Protein AF-A0A9W8LYH4-F1 (afdb_monomer_lite)

Structure (mmCIF, N/CA/C/O backbone):
data_AF-A0A9W8LYH4-F1
#
_entry.id   AF-A0A9W8LYH4-F1
#
loop_
_atom_site.group_PDB
_atom_site.id
_atom_site.type_symbol
_atom_site.label_atom_id
_atom_site.label_alt_id
_atom_site.label_comp_id
_atom_site.label_asym_id
_atom_site.label_entity_id
_atom_site.label_seq_id
_atom_site.pdbx_PDB_ins_code
_atom_site.Cartn_x
_atom_site.Cartn_y
_atom_site.Cartn_z
_atom_site.occupancy
_atom_site.B_iso_or_equiv
_atom_site.auth_seq_id
_atom_site.auth_comp_id
_atom_site.auth_asym_id
_atom_site.auth_atom_id
_atom_site.pdbx_PDB_model_num
ATOM 1 N N . MET A 1 1 ? -51.786 -36.107 81.492 1.00 42.84 1 MET A N 1
ATOM 2 C CA . MET A 1 1 ? -52.729 -37.231 81.277 1.00 42.84 1 MET A CA 1
ATOM 3 C C . MET A 1 1 ? -53.593 -36.824 80.089 1.00 42.84 1 MET A C 1
ATOM 5 O O . MET A 1 1 ? -54.174 -35.762 80.170 1.00 42.84 1 MET A O 1
ATOM 9 N N . SER A 1 2 ? -53.665 -37.464 78.930 1.00 48.81 2 SER A N 1
ATOM 10 C CA . SER A 1 2 ? -53.126 -38.722 78.435 1.00 48.81 2 SER A CA 1
ATOM 11 C C . SER A 1 2 ? -52.936 -38.549 76.923 1.00 48.81 2 SER A C 1
ATOM 13 O O . SER A 1 2 ? -53.841 -38.081 76.237 1.00 48.81 2 SER A O 1
ATOM 15 N N . LEU A 1 3 ? -51.755 -38.900 76.421 1.00 54.00 3 LEU A N 1
ATOM 16 C CA . LEU A 1 3 ? -51.483 -39.058 74.995 1.00 54.00 3 LEU A CA 1
ATOM 17 C C . LEU A 1 3 ? -52.045 -40.417 74.573 1.00 54.00 3 LEU A C 1
ATOM 19 O O . LEU A 1 3 ? -51.657 -41.425 75.159 1.00 54.00 3 LEU A O 1
ATOM 23 N N . ILE A 1 4 ? -52.901 -40.470 73.553 1.00 59.38 4 ILE A N 1
ATOM 24 C CA . ILE A 1 4 ? -53.265 -41.738 72.911 1.00 59.38 4 ILE A CA 1
ATOM 25 C C . ILE A 1 4 ? -52.830 -41.672 71.451 1.00 59.38 4 ILE A C 1
ATOM 27 O O . ILE A 1 4 ? -53.487 -41.090 70.593 1.00 59.38 4 ILE A O 1
ATOM 31 N N . ARG A 1 5 ? -51.672 -42.287 71.203 1.00 61.50 5 ARG A N 1
ATOM 32 C CA . ARG A 1 5 ? -51.293 -42.841 69.905 1.00 61.50 5 ARG A CA 1
ATOM 33 C C . ARG A 1 5 ? -52.071 -44.141 69.718 1.00 61.50 5 ARG A C 1
ATOM 35 O O . ARG A 1 5 ? -51.872 -45.056 70.507 1.00 61.50 5 ARG A O 1
ATOM 42 N N . LEU A 1 6 ? -52.855 -44.255 68.652 1.00 64.38 6 LEU A N 1
ATOM 43 C CA . LEU A 1 6 ? -53.240 -45.542 68.071 1.00 64.38 6 LEU A CA 1
ATOM 44 C C . LEU A 1 6 ? -53.074 -45.437 66.556 1.00 64.38 6 LEU A C 1
ATOM 46 O O . LEU A 1 6 ? -53.727 -44.651 65.877 1.00 64.38 6 LEU A O 1
ATOM 50 N N . ALA A 1 7 ? -52.097 -46.192 66.073 1.00 68.38 7 ALA 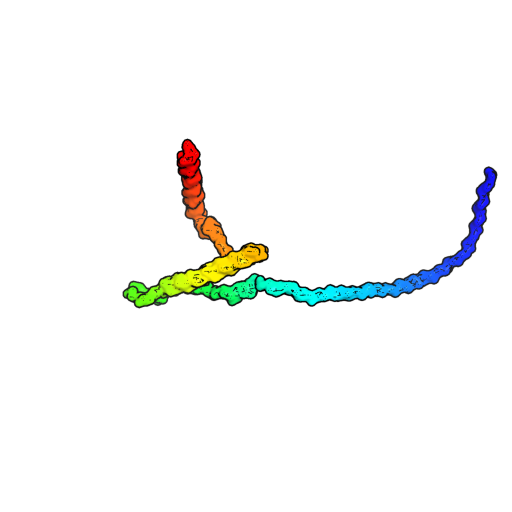A N 1
ATOM 51 C CA . ALA A 1 7 ? -51.760 -46.376 64.678 1.00 68.38 7 ALA A CA 1
ATOM 52 C C . ALA A 1 7 ? -52.694 -47.412 64.048 1.00 68.38 7 ALA A C 1
ATOM 54 O O . ALA A 1 7 ? -52.920 -48.439 64.677 1.00 68.38 7 ALA A O 1
ATOM 55 N N . TRP A 1 8 ? -53.100 -47.228 62.788 1.00 54.25 8 TRP A N 1
ATOM 56 C CA . TRP A 1 8 ? -53.020 -48.305 61.793 1.00 54.25 8 TRP A CA 1
ATOM 57 C C . TRP A 1 8 ? -53.252 -47.796 60.365 1.00 54.25 8 TRP A C 1
ATOM 59 O O . TRP A 1 8 ? -54.191 -47.056 60.090 1.00 54.25 8 TRP A O 1
ATOM 69 N N . ARG A 1 9 ? -52.344 -48.185 59.464 1.00 61.53 9 ARG A N 1
ATOM 70 C CA . ARG A 1 9 ? -52.360 -47.903 58.019 1.00 61.53 9 ARG A CA 1
ATOM 71 C C . ARG A 1 9 ? -53.519 -48.668 57.363 1.00 61.53 9 ARG A C 1
ATOM 73 O O . ARG A 1 9 ? -53.848 -49.756 57.832 1.00 61.53 9 ARG A O 1
ATOM 80 N N . PRO A 1 10 ? -54.005 -48.220 56.195 1.00 54.78 10 PRO A N 1
ATOM 81 C CA . PRO A 1 10 ? -53.809 -49.138 55.079 1.00 54.78 10 PRO A CA 1
ATOM 82 C C . PRO A 1 10 ? -53.393 -48.491 53.756 1.00 54.78 10 PRO A C 1
ATOM 84 O O . PRO A 1 10 ? -53.679 -47.340 53.450 1.00 54.78 10 PRO A O 1
ATOM 87 N N . ALA A 1 11 ? -52.754 -49.366 52.984 1.00 57.78 11 ALA A N 1
ATOM 88 C CA . ALA A 1 11 ? -52.676 -49.418 51.533 1.00 57.78 11 ALA A CA 1
ATOM 89 C C . ALA A 1 11 ? -51.903 -48.311 50.804 1.00 57.78 11 ALA A C 1
ATOM 91 O O . ALA A 1 11 ? -52.428 -47.324 50.301 1.00 57.78 11 ALA A O 1
ATOM 92 N N . THR A 1 12 ? -50.618 -48.604 50.623 1.00 62.69 12 THR A N 1
ATOM 93 C CA . THR A 1 12 ? -49.834 -48.182 49.464 1.00 62.69 12 THR A CA 1
ATOM 94 C C . THR A 1 12 ? -50.526 -48.635 48.174 1.00 62.69 12 THR A C 1
ATOM 96 O O . THR A 1 12 ? -50.407 -49.797 47.787 1.00 62.69 12 THR A O 1
ATOM 99 N N . VAL A 1 13 ? -51.228 -47.731 47.490 1.00 58.12 13 VAL A N 1
ATOM 100 C CA . VAL A 1 13 ? -51.526 -47.913 46.065 1.00 58.12 13 VAL A CA 1
ATOM 101 C C . VAL A 1 13 ? -50.305 -47.415 45.307 1.00 58.12 13 VAL A C 1
ATOM 103 O O . VAL A 1 13 ? -49.993 -46.225 45.307 1.00 58.12 13 VAL A O 1
ATOM 106 N N . ALA A 1 14 ? -49.571 -48.355 44.721 1.00 55.19 14 ALA A N 1
ATOM 107 C CA . ALA A 1 14 ? -48.494 -48.074 43.792 1.00 55.19 14 ALA A CA 1
ATOM 108 C C . ALA A 1 14 ? -49.077 -47.361 42.563 1.00 55.19 14 ALA A C 1
ATOM 110 O O . ALA A 1 14 ? -49.559 -47.997 41.629 1.00 55.19 14 ALA A O 1
ATOM 111 N N . ALA A 1 15 ? -49.048 -46.029 42.569 1.00 51.00 15 ALA A N 1
ATOM 112 C CA . ALA A 1 15 ? -49.186 -45.251 41.352 1.00 51.00 15 ALA A CA 1
ATOM 113 C C . ALA A 1 15 ? -47.898 -45.459 40.553 1.00 51.00 15 ALA A C 1
ATOM 115 O O . ALA A 1 15 ? -46.878 -44.814 40.801 1.00 51.00 15 ALA A O 1
ATOM 116 N N . THR A 1 16 ? -47.923 -46.418 39.627 1.00 59.41 16 THR A N 1
ATOM 117 C CA . THR A 1 16 ? -46.919 -46.529 38.575 1.00 59.41 16 THR A CA 1
ATOM 118 C C . THR A 1 16 ? -46.976 -45.232 37.790 1.00 59.41 16 THR A C 1
ATOM 120 O O . THR A 1 16 ? -47.838 -45.042 36.932 1.00 59.41 16 THR A O 1
ATOM 123 N N . ALA A 1 17 ? -46.086 -44.308 38.136 1.00 53.69 17 ALA A N 1
ATOM 124 C CA . ALA A 1 17 ? -45.822 -43.133 37.344 1.00 53.69 17 ALA A CA 1
ATOM 125 C C . ALA A 1 17 ? -45.231 -43.625 36.019 1.00 53.69 17 ALA A C 1
ATOM 127 O O . ALA A 1 17 ? -44.017 -43.702 35.838 1.00 53.69 17 ALA A O 1
ATOM 128 N N . SER A 1 18 ? -46.109 -43.989 35.086 1.00 59.62 18 SER A N 1
ATOM 129 C CA . SER A 1 18 ? -45.825 -43.932 33.665 1.00 59.62 18 SER A CA 1
ATOM 130 C C . SER A 1 18 ? -45.576 -42.462 33.366 1.00 59.62 18 SER A C 1
ATOM 132 O O . SER A 1 18 ? -46.462 -41.728 32.937 1.00 59.62 18 SER A O 1
ATOM 134 N N . PHE A 1 19 ? -44.352 -42.028 33.670 1.00 54.09 19 PHE A N 1
ATOM 135 C CA . PHE A 1 19 ? -43.730 -40.822 33.164 1.00 54.09 19 PHE A CA 1
ATOM 136 C C . PHE A 1 19 ? -43.640 -40.997 31.649 1.00 54.09 19 PHE A C 1
ATOM 138 O O . PHE A 1 19 ? -42.594 -41.304 31.078 1.00 54.09 19 PHE A O 1
ATOM 145 N N . PHE A 1 20 ? -44.783 -40.840 30.988 1.00 56.34 20 PHE A N 1
ATOM 146 C CA . PHE A 1 20 ? -44.855 -40.570 29.574 1.00 56.34 20 PHE A CA 1
ATOM 147 C C . PHE A 1 20 ? -44.224 -39.192 29.430 1.00 56.34 20 PHE A C 1
ATOM 149 O O . PHE A 1 20 ? -44.852 -38.151 29.616 1.00 56.34 20 PHE A O 1
ATOM 156 N N . ARG A 1 21 ? -42.903 -39.207 29.243 1.00 61.12 21 ARG A N 1
ATOM 157 C CA . ARG A 1 21 ? -42.069 -38.046 28.973 1.00 61.12 21 ARG A CA 1
ATOM 158 C C . ARG A 1 21 ? -42.494 -37.519 27.611 1.00 61.12 21 ARG A C 1
ATOM 160 O O . ARG A 1 21 ? -41.836 -37.759 26.603 1.00 61.12 21 ARG A O 1
ATOM 167 N N . HIS A 1 22 ? -43.633 -36.835 27.575 1.00 60.25 22 HIS A N 1
ATOM 168 C CA . HIS A 1 22 ? -44.034 -36.026 26.445 1.00 60.25 22 HIS A CA 1
ATOM 169 C C . HIS A 1 22 ? -42.981 -34.929 26.321 1.00 60.25 22 HIS A C 1
ATOM 171 O O . HIS A 1 22 ? -42.953 -33.956 27.071 1.00 60.25 22 HIS A O 1
ATOM 177 N N . ARG A 1 23 ? -42.033 -35.170 25.413 1.00 61.03 23 ARG A N 1
ATOM 178 C CA . ARG A 1 23 ? -41.015 -34.219 24.990 1.00 61.03 23 ARG A CA 1
ATOM 179 C C . ARG A 1 23 ? -41.765 -32.967 24.531 1.00 61.03 23 ARG A C 1
ATOM 181 O O . ARG A 1 23 ? -42.569 -33.092 23.603 1.00 61.03 23 ARG A O 1
ATOM 188 N N . PRO A 1 24 ? -41.561 -31.792 25.153 1.00 59.47 24 PRO A N 1
ATOM 189 C CA . PRO A 1 24 ? -42.178 -30.578 24.649 1.00 59.47 24 PRO A CA 1
ATOM 190 C C . PRO A 1 24 ? -41.766 -30.436 23.185 1.00 59.47 24 PRO A C 1
ATOM 192 O O . PRO A 1 24 ? -40.587 -30.599 22.849 1.00 59.47 24 PRO A O 1
ATOM 195 N N . ARG A 1 25 ? -42.763 -30.232 22.316 1.00 58.47 25 ARG A N 1
ATOM 196 C CA . ARG A 1 25 ? -42.583 -29.906 20.903 1.00 58.47 25 ARG A CA 1
ATOM 197 C C . ARG A 1 25 ? -41.715 -28.656 20.870 1.00 58.47 25 ARG A C 1
ATOM 199 O O . ARG A 1 25 ? -42.208 -27.552 21.071 1.00 58.47 25 ARG A O 1
ATOM 206 N N . GLN A 1 26 ? -40.415 -28.864 20.694 1.00 63.41 26 GLN A N 1
ATOM 207 C CA . GLN A 1 26 ? -39.469 -27.810 20.387 1.00 63.41 26 GLN A CA 1
ATOM 208 C C . GLN A 1 26 ? -40.033 -27.161 19.124 1.00 63.41 26 GLN A C 1
ATOM 210 O O . GLN A 1 26 ? -40.061 -27.802 18.071 1.00 63.41 26 GLN A O 1
ATOM 215 N N . LEU A 1 27 ? -40.574 -25.947 19.251 1.00 61.72 27 LEU A N 1
ATOM 216 C CA . LEU A 1 27 ? -40.690 -25.050 18.115 1.00 61.72 27 LEU A CA 1
ATOM 217 C C . LEU A 1 27 ? -39.257 -24.905 17.626 1.00 61.72 27 LEU A C 1
ATOM 219 O O . LEU A 1 27 ? -38.453 -24.200 18.229 1.00 61.72 27 LEU A O 1
ATOM 223 N N . HIS A 1 28 ? -38.923 -25.716 16.626 1.00 57.81 28 HIS A N 1
ATOM 224 C CA . HIS A 1 28 ? -37.679 -25.649 15.894 1.00 57.81 28 HIS A CA 1
ATOM 225 C C . HIS A 1 28 ? -37.528 -24.185 15.524 1.00 57.81 28 HIS A C 1
ATOM 227 O O . HIS A 1 28 ? -38.360 -23.652 14.786 1.00 57.81 28 HIS A O 1
ATOM 233 N N . SER A 1 29 ? -36.547 -23.546 16.167 1.00 62.75 29 SER A N 1
ATOM 234 C CA . SER A 1 29 ? -36.221 -22.147 15.964 1.00 62.75 29 SER A CA 1
ATOM 235 C C . SER A 1 29 ? -36.275 -21.915 14.471 1.00 62.75 29 SER A C 1
ATOM 237 O O . SER A 1 29 ? -35.545 -22.552 13.709 1.00 62.75 29 SER A O 1
ATOM 239 N N . SER A 1 30 ? -37.264 -21.131 14.062 1.00 61.75 30 SER A N 1
ATOM 240 C CA . SER A 1 30 ? -37.394 -20.646 12.709 1.00 61.75 30 SER A CA 1
ATOM 241 C C . SER A 1 30 ? -36.027 -20.103 12.334 1.00 61.75 30 SER A C 1
ATOM 243 O O . SER A 1 30 ? -35.597 -19.095 12.891 1.00 61.75 30 SER A O 1
ATOM 245 N N . HIS A 1 31 ? -35.332 -20.832 11.464 1.00 66.19 31 HIS A N 1
ATOM 246 C CA . HIS A 1 31 ? -34.169 -20.346 10.751 1.00 66.19 31 HIS A CA 1
ATOM 247 C C . HIS A 1 31 ? -34.660 -19.167 9.910 1.00 66.19 31 HIS A C 1
ATOM 249 O O . HIS A 1 31 ? -35.083 -19.317 8.767 1.00 66.19 31 HIS A O 1
ATOM 255 N N . TRP A 1 32 ? -34.728 -18.006 10.548 1.00 57.75 32 TRP A N 1
ATOM 256 C CA . TRP A 1 32 ? -34.810 -16.728 9.879 1.00 57.75 32 TRP A CA 1
ATOM 257 C C . TRP A 1 32 ? -33.405 -16.467 9.348 1.00 57.75 32 TRP A C 1
ATOM 259 O O . TRP A 1 32 ? -32.456 -16.560 10.131 1.00 57.75 32 TRP A O 1
ATOM 269 N N . PRO A 1 33 ? -33.235 -16.235 8.036 1.00 56.19 33 PRO A N 1
ATOM 270 C CA . PRO A 1 33 ? -31.922 -15.948 7.507 1.00 56.19 33 PRO A CA 1
ATOM 271 C C . PRO A 1 33 ? -31.512 -14.601 8.092 1.00 56.19 33 PRO A C 1
ATOM 273 O O . PRO A 1 33 ? -32.161 -13.583 7.842 1.00 56.19 33 PRO A O 1
ATOM 276 N N . GLU A 1 34 ? -30.472 -14.647 8.918 1.00 56.19 34 GLU A N 1
ATOM 277 C CA . GLU A 1 34 ? -29.693 -13.499 9.363 1.00 56.19 34 GLU A CA 1
ATOM 278 C C . GLU A 1 34 ? -29.569 -12.516 8.190 1.00 56.19 34 GLU A C 1
ATOM 280 O O . GLU A 1 34 ? -29.238 -12.908 7.064 1.00 56.19 34 GLU A O 1
ATOM 285 N N . SER A 1 35 ? -29.951 -11.263 8.426 1.00 57.66 35 SER A N 1
ATOM 286 C CA . SER A 1 35 ? -30.008 -10.210 7.415 1.00 57.66 35 SER A CA 1
ATOM 287 C C . SER A 1 35 ? -28.732 -10.185 6.570 1.00 57.66 35 SER A C 1
ATOM 289 O O . SER A 1 35 ? -27.631 -10.205 7.112 1.00 57.66 35 SER A O 1
ATOM 291 N N . LYS A 1 36 ? -28.901 -10.143 5.237 1.00 61.38 36 LYS A N 1
ATOM 292 C CA . LYS A 1 36 ? -27.855 -10.127 4.192 1.00 61.38 36 LYS A CA 1
ATOM 293 C C . LYS A 1 36 ? -26.964 -8.879 4.258 1.00 61.38 36 LYS A C 1
ATOM 295 O O . LYS A 1 36 ? -26.906 -8.089 3.317 1.00 61.38 36 LYS A O 1
ATOM 300 N N . GLU A 1 37 ? -26.274 -8.658 5.359 1.00 67.31 37 GLU A N 1
ATOM 301 C CA . GLU A 1 37 ? -25.171 -7.717 5.354 1.00 67.31 37 GLU A CA 1
ATOM 302 C C . GLU A 1 37 ? -24.031 -8.336 4.543 1.00 67.31 37 GLU A C 1
ATOM 304 O O . GLU A 1 37 ? -23.730 -9.513 4.749 1.00 67.31 37 GLU A O 1
ATOM 309 N N . PRO A 1 38 ? -23.384 -7.587 3.630 1.00 72.06 38 PRO A N 1
ATOM 310 C CA . PRO A 1 38 ? -22.235 -8.111 2.909 1.00 72.06 38 PRO A CA 1
ATOM 311 C C . PRO A 1 38 ? -21.182 -8.527 3.934 1.00 72.06 38 PRO A C 1
ATOM 313 O O . PRO A 1 38 ? -20.757 -7.738 4.791 1.00 72.06 38 PRO A O 1
ATOM 316 N N . ASP A 1 39 ? -20.847 -9.806 3.904 1.00 84.75 39 ASP A N 1
ATOM 317 C CA . ASP A 1 39 ? -19.818 -10.404 4.724 1.00 84.75 39 ASP A CA 1
ATOM 318 C C . ASP A 1 39 ? -18.433 -9.985 4.218 1.00 84.75 39 ASP A C 1
ATOM 320 O O . ASP A 1 39 ? -18.282 -9.390 3.148 1.00 84.75 39 ASP A O 1
ATOM 324 N N . ILE A 1 40 ? -17.415 -10.249 5.036 1.00 87.31 40 ILE A N 1
ATOM 325 C CA . ILE A 1 40 ? -16.033 -9.874 4.717 1.00 87.31 40 ILE A CA 1
ATOM 326 C C . ILE A 1 40 ? -15.605 -10.548 3.405 1.00 87.31 40 ILE A C 1
ATOM 328 O O . ILE A 1 40 ? -14.966 -9.903 2.583 1.00 87.31 40 ILE A O 1
ATOM 332 N N . ASP A 1 41 ? -16.024 -11.796 3.164 1.00 89.44 41 ASP A N 1
ATOM 333 C CA . ASP A 1 41 ? -15.712 -12.538 1.936 1.00 89.44 41 ASP A CA 1
ATOM 334 C C . ASP A 1 41 ? -16.263 -11.843 0.682 1.00 89.44 41 ASP A C 1
ATOM 336 O O . ASP A 1 41 ? -15.531 -11.645 -0.287 1.00 89.44 41 ASP A O 1
ATOM 340 N N . THR A 1 42 ? -17.520 -11.383 0.712 1.00 90.56 42 THR A N 1
ATOM 341 C CA . THR A 1 42 ? -18.110 -10.648 -0.418 1.00 90.56 42 THR A CA 1
ATOM 342 C C . THR A 1 42 ? -17.341 -9.362 -0.723 1.00 90.56 42 THR A C 1
ATOM 344 O O . THR A 1 42 ? -17.111 -9.057 -1.891 1.00 90.56 42 THR A O 1
ATOM 347 N N . MET A 1 43 ? -16.912 -8.616 0.301 1.00 88.75 43 MET A N 1
ATOM 348 C CA . MET A 1 43 ? -16.102 -7.408 0.091 1.00 88.75 43 MET A CA 1
ATOM 349 C C . MET A 1 43 ? -14.718 -7.747 -0.465 1.00 88.75 43 MET A C 1
ATOM 351 O O . MET A 1 43 ? -14.261 -7.107 -1.406 1.00 88.75 43 MET A O 1
ATOM 355 N N . MET A 1 44 ? -14.079 -8.797 0.050 1.00 89.12 44 MET A N 1
ATOM 356 C CA . MET A 1 44 ? -12.768 -9.244 -0.422 1.00 89.12 44 MET A CA 1
ATOM 357 C C . MET A 1 44 ? -12.781 -9.689 -1.887 1.00 89.12 44 MET A C 1
ATOM 359 O O . MET A 1 44 ? -11.822 -9.424 -2.600 1.00 89.12 44 MET A O 1
ATOM 363 N N . ARG A 1 45 ? -13.872 -10.292 -2.378 1.00 92.19 45 ARG A N 1
ATOM 364 C CA . ARG A 1 45 ? -14.015 -10.657 -3.803 1.00 92.19 45 ARG A CA 1
ATOM 365 C C . ARG A 1 45 ? -14.057 -9.457 -4.751 1.00 92.19 45 ARG A C 1
ATOM 367 O O . ARG A 1 45 ? -13.838 -9.637 -5.944 1.00 92.19 45 ARG A O 1
ATOM 374 N N . THR A 1 46 ? -14.372 -8.263 -4.246 1.00 91.88 46 THR A N 1
ATOM 375 C CA . THR A 1 46 ? -14.367 -7.022 -5.043 1.00 91.88 46 THR A CA 1
ATOM 376 C C . THR A 1 46 ? -13.008 -6.328 -5.081 1.00 91.88 46 THR A C 1
ATOM 378 O O . THR A 1 46 ? -12.837 -5.392 -5.857 1.00 91.88 46 THR A O 1
ATOM 381 N N . LEU A 1 47 ? -12.047 -6.770 -4.263 1.00 92.88 47 LEU A N 1
ATOM 382 C CA . LEU A 1 47 ? -10.687 -6.246 -4.286 1.00 92.88 47 LEU A CA 1
ATOM 383 C C . LEU A 1 47 ? -9.953 -6.806 -5.519 1.00 92.88 47 LEU A C 1
ATOM 385 O O . LEU A 1 47 ? -9.920 -8.031 -5.679 1.00 92.88 47 LEU A O 1
ATOM 389 N N . PRO A 1 48 ? -9.351 -5.962 -6.378 1.00 93.69 48 PRO A N 1
ATOM 390 C CA . PRO A 1 48 ? -8.497 -6.455 -7.451 1.00 93.69 48 PRO A CA 1
ATOM 391 C C . PRO A 1 48 ? -7.288 -7.216 -6.875 1.00 93.69 48 PRO A C 1
ATOM 393 O O . PRO A 1 48 ? -6.872 -6.959 -5.740 1.00 93.69 48 PRO A O 1
ATOM 396 N N . PRO A 1 49 ? -6.706 -8.167 -7.625 1.00 93.06 49 PRO A N 1
ATOM 397 C CA . PRO A 1 49 ? -5.475 -8.818 -7.200 1.00 93.06 49 PRO A CA 1
ATOM 398 C C . PRO A 1 49 ? -4.367 -7.774 -7.035 1.00 93.06 49 PRO A C 1
ATOM 400 O O . PRO A 1 49 ? -4.268 -6.829 -7.815 1.00 93.06 49 PRO A O 1
ATOM 403 N N . LYS A 1 50 ? -3.525 -7.948 -6.014 1.00 93.50 50 LYS A N 1
ATOM 404 C CA . LYS A 1 50 ? -2.362 -7.082 -5.824 1.00 93.50 50 LYS A CA 1
ATOM 405 C C . LYS A 1 50 ? -1.412 -7.266 -7.018 1.00 93.50 50 LYS A C 1
ATOM 407 O O . LYS A 1 50 ? -1.030 -8.411 -7.265 1.00 93.50 50 LYS A O 1
ATOM 412 N N . PRO A 1 51 ? -1.023 -6.193 -7.725 1.00 95.75 51 PRO A N 1
ATOM 413 C CA . PRO A 1 51 ? -0.105 -6.311 -8.847 1.00 95.75 51 PRO A CA 1
ATOM 414 C C . PRO A 1 51 ? 1.272 -6.768 -8.358 1.00 95.75 51 PRO A C 1
ATOM 416 O O . PRO A 1 51 ? 1.708 -6.452 -7.244 1.00 95.75 51 PRO A O 1
ATOM 419 N N . GLU A 1 52 ? 1.945 -7.548 -9.193 1.00 94.56 52 GLU A N 1
ATOM 420 C CA . GLU A 1 52 ? 3.294 -8.028 -8.923 1.00 94.56 52 GLU A CA 1
ATOM 421 C C . GLU A 1 52 ? 4.315 -7.010 -9.440 1.00 94.56 52 GLU A C 1
ATOM 423 O O . GLU A 1 52 ? 4.112 -6.433 -10.510 1.00 94.56 52 GLU A O 1
ATOM 428 N N . PRO A 1 53 ? 5.403 -6.756 -8.693 1.00 94.44 53 PRO A N 1
ATOM 429 C CA . PRO A 1 53 ? 6.434 -5.844 -9.155 1.00 94.44 53 PRO A CA 1
ATOM 430 C C . PRO A 1 53 ? 7.091 -6.399 -10.425 1.00 94.44 53 PRO A C 1
ATOM 432 O O . PRO A 1 53 ? 7.362 -7.605 -10.484 1.00 94.44 53 PRO A O 1
ATOM 435 N N . PRO A 1 54 ? 7.394 -5.545 -11.416 1.00 93.88 54 PRO A N 1
ATOM 436 C CA . PRO A 1 54 ? 8.047 -5.993 -12.633 1.00 93.88 54 PRO A CA 1
ATOM 437 C C . PRO A 1 54 ? 9.432 -6.577 -12.345 1.00 93.88 54 PRO A C 1
ATOM 439 O O . PRO A 1 54 ? 10.147 -6.164 -11.423 1.00 93.88 54 PRO A O 1
ATOM 442 N N . GLY A 1 55 ? 9.812 -7.567 -13.149 1.00 92.62 55 GLY A N 1
ATOM 443 C CA . GLY A 1 55 ? 11.109 -8.210 -13.077 1.00 92.62 55 GLY A CA 1
ATOM 444 C C . GLY A 1 55 ? 12.239 -7.267 -13.483 1.00 92.62 55 GLY A C 1
ATOM 445 O O . GLY A 1 55 ? 12.052 -6.234 -14.126 1.00 92.62 55 GLY A O 1
ATOM 446 N N . ARG A 1 56 ? 13.473 -7.646 -13.133 1.00 87.00 56 ARG A N 1
ATOM 447 C CA . ARG A 1 56 ? 14.662 -6.858 -13.501 1.00 87.00 56 ARG A CA 1
ATOM 448 C C . ARG A 1 56 ? 14.853 -6.763 -15.015 1.00 87.00 56 ARG A C 1
ATOM 450 O O . ARG A 1 56 ? 15.328 -5.737 -15.489 1.00 87.00 56 ARG A O 1
ATOM 457 N N . ASP A 1 57 ? 14.472 -7.816 -15.732 1.00 88.94 57 ASP A N 1
ATOM 458 C CA . ASP A 1 57 ? 14.628 -7.931 -17.183 1.00 88.94 57 ASP A CA 1
ATOM 459 C C . ASP A 1 57 ? 13.484 -7.253 -17.960 1.00 88.94 57 ASP A C 1
ATOM 461 O O . ASP A 1 57 ? 13.633 -6.983 -19.149 1.00 88.94 57 ASP A O 1
ATOM 465 N N . ASP A 1 58 ? 12.378 -6.911 -17.288 1.00 89.31 58 ASP A N 1
ATOM 466 C CA . ASP A 1 58 ? 11.254 -6.171 -17.884 1.00 89.31 58 ASP A CA 1
ATOM 467 C C . ASP A 1 58 ? 11.571 -4.672 -18.018 1.00 89.31 58 ASP A C 1
ATOM 469 O O . ASP A 1 58 ? 10.949 -3.939 -18.791 1.00 89.31 58 ASP A O 1
ATOM 473 N N . CYS A 1 59 ? 12.574 -4.195 -17.273 1.00 89.06 59 CYS A N 1
ATOM 474 C CA . CYS A 1 59 ? 13.034 -2.822 -17.362 1.00 89.06 59 CYS A CA 1
ATOM 475 C C . CYS A 1 59 ? 13.939 -2.633 -18.588 1.00 89.06 59 CYS A C 1
ATOM 477 O O . CYS A 1 59 ? 15.122 -2.964 -18.592 1.00 89.06 59 CYS A O 1
ATOM 479 N N . CYS A 1 60 ? 13.377 -2.007 -19.617 1.00 87.06 60 CYS A N 1
ATOM 480 C CA . CYS A 1 60 ? 14.025 -1.647 -20.879 1.00 87.06 60 CYS A CA 1
ATOM 481 C C . CYS A 1 60 ? 15.284 -0.755 -20.734 1.00 87.06 60 CYS A C 1
ATOM 483 O O . CYS A 1 60 ? 16.119 -0.729 -21.640 1.00 87.06 60 CYS A O 1
ATOM 485 N N . MET A 1 61 ? 15.435 -0.013 -19.622 1.00 86.12 61 MET A N 1
ATOM 486 C CA . MET A 1 61 ? 16.591 0.845 -19.262 1.00 86.12 61 MET A CA 1
ATOM 487 C C . MET A 1 61 ? 17.068 1.862 -20.324 1.00 86.12 61 MET A C 1
ATOM 489 O O . MET A 1 61 ? 18.097 2.510 -20.150 1.00 86.12 61 MET A O 1
ATOM 493 N N . SER A 1 62 ? 16.329 2.028 -21.418 1.00 84.88 62 SER A N 1
ATOM 494 C CA . SER A 1 62 ? 16.702 2.850 -22.576 1.00 84.88 62 SER A CA 1
ATOM 495 C C . SER A 1 62 ? 15.651 3.910 -22.918 1.00 84.88 62 SER A C 1
ATOM 497 O O . SER A 1 62 ? 15.755 4.564 -23.950 1.00 84.88 62 SER A O 1
ATOM 499 N N . GLY A 1 63 ? 14.675 4.122 -22.025 1.00 83.44 63 GLY A N 1
ATOM 500 C CA . GLY A 1 63 ? 13.625 5.129 -22.199 1.00 83.44 63 GLY A CA 1
ATOM 501 C C . GLY A 1 63 ? 12.525 4.686 -23.164 1.00 83.44 63 GLY A C 1
ATOM 502 O O . GLY A 1 63 ? 12.222 5.396 -24.118 1.00 83.44 63 GLY A O 1
ATOM 503 N N . CYS A 1 64 ? 11.951 3.503 -22.931 1.00 87.88 64 CYS A N 1
ATOM 504 C CA . CYS A 1 64 ? 10.753 3.044 -23.633 1.00 87.88 64 CYS A CA 1
ATOM 505 C C . CYS A 1 64 ? 9.579 4.038 -23.455 1.00 87.88 64 CYS A C 1
ATOM 507 O O . CYS A 1 64 ? 9.504 4.727 -22.441 1.00 87.88 64 CYS A O 1
ATOM 509 N N . GLU A 1 65 ? 8.662 4.095 -24.430 1.00 89.56 65 GLU A N 1
ATOM 510 C CA . GLU A 1 65 ? 7.509 5.021 -24.438 1.00 89.56 65 GLU A CA 1
ATOM 511 C C . GLU A 1 65 ? 6.615 4.882 -23.194 1.00 89.56 65 GLU A C 1
ATOM 513 O O . GLU A 1 65 ? 6.146 5.884 -22.662 1.00 89.56 65 GLU A O 1
ATOM 518 N N . TYR A 1 66 ? 6.448 3.652 -22.699 1.00 89.62 66 TYR A N 1
ATOM 519 C CA . TYR A 1 66 ? 5.784 3.353 -21.433 1.00 89.62 66 TYR A CA 1
ATOM 520 C C . TYR A 1 66 ? 6.770 2.670 -20.488 1.00 89.62 66 TYR A C 1
ATOM 522 O O . TYR A 1 66 ? 7.357 1.635 -20.821 1.00 89.62 66 TYR A O 1
ATOM 530 N N . CYS A 1 67 ? 6.965 3.250 -19.306 1.00 91.31 67 CYS A N 1
ATOM 531 C CA . CYS A 1 67 ? 7.772 2.641 -18.262 1.00 91.31 67 CYS A CA 1
ATOM 532 C C . CYS A 1 67 ? 6.949 1.566 -17.548 1.00 91.31 67 CYS A C 1
ATOM 534 O O . CYS A 1 67 ? 5.852 1.830 -17.061 1.00 91.31 67 CYS A O 1
ATOM 536 N N . VAL A 1 68 ? 7.494 0.354 -17.439 1.00 93.94 68 VAL A N 1
ATOM 537 C CA . VAL A 1 68 ? 6.834 -0.745 -16.717 1.00 93.94 68 VAL A CA 1
ATOM 538 C C . VAL A 1 68 ? 6.587 -0.404 -15.241 1.00 93.94 68 VAL A C 1
ATOM 540 O O . VAL A 1 68 ? 5.597 -0.843 -14.666 1.00 93.94 68 VAL A O 1
ATOM 543 N N . TRP A 1 69 ? 7.453 0.419 -14.643 1.00 93.38 69 TRP A N 1
ATOM 544 C CA . TRP A 1 69 ? 7.278 0.896 -13.272 1.00 93.38 69 TRP A CA 1
ATOM 545 C C . TRP A 1 69 ? 6.130 1.891 -13.146 1.00 93.38 69 TRP A C 1
ATOM 547 O O . TRP A 1 69 ? 5.410 1.830 -12.159 1.00 93.38 69 TRP A O 1
ATOM 557 N N . ASP A 1 70 ? 5.913 2.738 -14.153 1.00 93.69 70 ASP A N 1
ATOM 558 C CA . ASP A 1 70 ? 4.796 3.686 -14.141 1.00 93.69 70 ASP A CA 1
ATOM 559 C C . ASP A 1 70 ? 3.461 2.932 -14.236 1.00 93.69 70 ASP A C 1
ATOM 561 O O . ASP A 1 70 ? 2.548 3.202 -13.461 1.00 93.69 70 ASP A O 1
ATOM 565 N N . LEU A 1 71 ? 3.374 1.927 -15.118 1.00 94.44 71 LEU A N 1
ATOM 566 C CA . LEU A 1 71 ? 2.194 1.057 -15.223 1.00 94.44 71 LEU A CA 1
ATOM 567 C C . LEU A 1 71 ? 1.937 0.292 -13.917 1.00 94.44 71 LEU A C 1
ATOM 569 O O . LEU A 1 71 ? 0.813 0.254 -13.425 1.00 94.44 71 LEU A O 1
ATOM 573 N N . TYR A 1 72 ? 2.988 -0.272 -13.319 1.00 95.88 72 TYR A N 1
ATOM 574 C CA . TYR A 1 72 ? 2.883 -0.940 -12.024 1.00 95.88 72 TYR A CA 1
ATOM 575 C C . TYR A 1 72 ? 2.411 0.014 -10.918 1.00 95.88 72 TYR A C 1
ATOM 577 O O . TYR A 1 72 ? 1.577 -0.366 -10.098 1.00 95.88 72 TYR A O 1
ATOM 585 N N . ASP A 1 73 ? 2.920 1.246 -10.884 1.00 95.62 73 ASP A N 1
ATOM 586 C CA . ASP A 1 73 ? 2.513 2.246 -9.900 1.00 95.62 73 ASP A CA 1
ATOM 587 C C . ASP A 1 73 ? 1.053 2.677 -10.101 1.00 95.62 73 ASP A C 1
ATOM 589 O O . ASP A 1 73 ? 0.335 2.889 -9.121 1.00 95.62 73 ASP A O 1
ATOM 593 N N . GLU A 1 74 ? 0.578 2.772 -11.343 1.00 96.38 74 GLU A N 1
ATOM 594 C CA . GLU A 1 74 ? -0.836 3.001 -11.655 1.00 96.38 74 GLU A CA 1
ATOM 595 C C . GLU A 1 74 ? -1.726 1.865 -11.135 1.00 96.38 74 GLU A C 1
ATOM 597 O O . GLU A 1 74 ? -2.648 2.130 -10.353 1.00 96.38 74 GLU A O 1
ATOM 602 N N . ASP A 1 75 ? -1.395 0.614 -11.463 1.00 96.56 75 ASP A N 1
ATOM 603 C CA . ASP A 1 75 ? -2.115 -0.574 -10.991 1.00 96.56 75 ASP A CA 1
ATOM 604 C C . ASP A 1 75 ? -2.089 -0.670 -9.455 1.00 96.56 75 ASP A C 1
ATOM 606 O O . ASP A 1 75 ? -3.091 -0.975 -8.796 1.00 96.56 75 ASP A O 1
ATOM 610 N N . MET A 1 76 ? -0.941 -0.362 -8.842 1.00 96.38 76 MET A N 1
ATOM 611 C CA . MET A 1 76 ? -0.785 -0.330 -7.388 1.00 96.38 76 MET A CA 1
ATOM 612 C C . MET A 1 76 ? -1.651 0.747 -6.748 1.00 96.38 76 MET A C 1
ATOM 614 O O . MET A 1 76 ? -2.217 0.513 -5.676 1.00 96.38 76 MET A O 1
ATOM 618 N N . ARG A 1 77 ? -1.765 1.925 -7.369 1.00 95.31 77 ARG A N 1
ATOM 619 C CA . ARG A 1 77 ? -2.627 3.007 -6.879 1.00 95.31 77 ARG A CA 1
ATOM 620 C C . ARG A 1 77 ? -4.093 2.602 -6.933 1.00 95.31 77 ARG A C 1
ATOM 622 O O . ARG A 1 77 ? -4.800 2.849 -5.957 1.00 95.31 77 ARG A O 1
ATOM 629 N N . GLU A 1 78 ? -4.540 1.959 -8.009 1.00 95.81 78 GLU A N 1
ATOM 630 C CA . GLU A 1 78 ? -5.900 1.416 -8.097 1.00 95.81 78 GLU A CA 1
ATOM 631 C C . GLU A 1 78 ? -6.143 0.389 -6.982 1.00 95.81 78 GLU A C 1
ATOM 633 O O . GLU A 1 78 ? -7.057 0.552 -6.168 1.00 95.81 78 GLU A O 1
ATOM 638 N N . TYR A 1 79 ? -5.258 -0.602 -6.841 1.00 94.94 79 TYR A N 1
ATOM 639 C CA . TYR A 1 79 ? -5.338 -1.588 -5.762 1.00 94.94 79 TYR A CA 1
ATOM 640 C C . TYR A 1 79 ? -5.429 -0.935 -4.371 1.00 94.94 79 TYR A C 1
ATOM 642 O O . TYR A 1 79 ? -6.284 -1.301 -3.560 1.00 94.94 79 TYR A O 1
ATOM 650 N N . GLN A 1 80 ? -4.586 0.063 -4.086 1.00 93.81 80 GLN A N 1
ATOM 651 C CA . GLN A 1 80 ? -4.574 0.780 -2.806 1.00 93.81 80 GLN A CA 1
ATOM 652 C C . GLN A 1 80 ? -5.869 1.558 -2.540 1.00 93.81 80 GLN A C 1
ATOM 654 O O . GLN A 1 80 ? -6.318 1.618 -1.389 1.00 93.81 80 GLN A O 1
ATOM 659 N N . GLN A 1 81 ? -6.482 2.137 -3.576 1.00 94.75 81 GLN A N 1
ATOM 660 C CA . GLN A 1 81 ? -7.773 2.819 -3.466 1.00 94.75 81 GLN A CA 1
ATOM 661 C C . GLN A 1 81 ? -8.880 1.832 -3.085 1.00 94.75 81 GLN A C 1
ATOM 663 O O . GLN A 1 81 ? -9.602 2.066 -2.113 1.00 94.75 81 GLN A O 1
ATOM 668 N N . HIS A 1 82 ? -8.962 0.690 -3.773 1.00 94.62 82 HIS A N 1
ATOM 669 C CA . HIS A 1 82 ? -9.932 -0.359 -3.452 1.00 94.62 82 HIS A CA 1
ATOM 670 C C . HIS A 1 82 ? -9.706 -0.952 -2.053 1.00 94.62 82 HIS A C 1
ATOM 672 O O . HIS A 1 82 ? -10.655 -1.111 -1.282 1.00 94.62 82 HIS A O 1
ATOM 678 N N . ALA A 1 83 ? -8.450 -1.220 -1.690 1.00 93.69 83 ALA A N 1
ATOM 679 C CA . ALA A 1 83 ? -8.069 -1.710 -0.367 1.00 93.69 83 ALA A CA 1
ATOM 680 C C . ALA A 1 83 ? -8.482 -0.741 0.750 1.00 93.69 83 ALA A C 1
ATOM 682 O O . ALA A 1 83 ? -9.019 -1.164 1.777 1.00 93.69 83 ALA A O 1
ATOM 683 N N . THR A 1 84 ? -8.273 0.560 0.536 1.00 93.19 84 THR A N 1
ATOM 684 C CA . THR A 1 84 ? -8.664 1.612 1.483 1.00 93.19 84 THR A CA 1
ATOM 685 C C . THR A 1 84 ? -10.180 1.697 1.628 1.00 93.19 84 THR A C 1
ATOM 687 O O . THR A 1 84 ? -10.674 1.681 2.753 1.00 93.19 84 THR A O 1
ATOM 690 N N . ALA A 1 85 ? -10.923 1.682 0.519 1.00 94.12 85 ALA A N 1
ATOM 691 C CA . ALA A 1 85 ? -12.384 1.718 0.544 1.00 94.12 85 ALA A CA 1
ATOM 692 C C . ALA A 1 85 ? -12.988 0.510 1.284 1.00 94.12 85 ALA A C 1
ATOM 694 O O . ALA A 1 85 ? -13.910 0.662 2.087 1.00 94.12 85 ALA A O 1
ATOM 695 N N . ILE A 1 86 ? -12.451 -0.696 1.059 1.00 93.88 86 ILE A N 1
ATOM 696 C CA . ILE A 1 86 ? -12.894 -1.908 1.764 1.00 93.88 86 ILE A CA 1
ATOM 697 C C . ILE A 1 86 ? -12.572 -1.814 3.255 1.00 93.88 86 ILE A C 1
ATOM 699 O O . ILE A 1 86 ? -13.431 -2.126 4.079 1.00 93.88 86 ILE A O 1
ATOM 703 N N . ARG A 1 87 ? -11.366 -1.361 3.619 1.00 92.50 87 ARG A N 1
ATOM 704 C CA . ARG A 1 87 ? -10.986 -1.154 5.022 1.00 92.50 87 ARG A CA 1
ATOM 705 C C . ARG A 1 87 ? -11.964 -0.217 5.725 1.00 92.50 87 ARG A C 1
ATOM 707 O O . ARG A 1 87 ? -12.516 -0.594 6.752 1.00 92.50 87 ARG A O 1
ATOM 714 N N . GLU A 1 88 ? -12.204 0.962 5.162 1.00 92.75 88 GLU A N 1
ATOM 715 C CA . GLU A 1 88 ? -13.110 1.959 5.744 1.00 92.75 88 GLU A CA 1
ATOM 716 C C . GLU A 1 88 ? -14.538 1.411 5.873 1.00 92.75 88 GLU A C 1
ATOM 718 O O . GLU A 1 88 ? -15.195 1.597 6.899 1.00 92.75 88 GLU A O 1
ATOM 723 N N . ALA A 1 89 ? -15.009 0.653 4.877 1.00 92.25 89 ALA A N 1
ATOM 724 C CA . ALA A 1 89 ? -16.315 0.000 4.926 1.00 92.25 89 ALA A CA 1
ATOM 725 C C . ALA A 1 89 ? -16.413 -1.081 6.019 1.00 92.25 89 ALA A C 1
ATOM 727 O O . ALA A 1 89 ? -17.484 -1.261 6.607 1.00 92.25 89 ALA A O 1
ATOM 728 N N . LEU A 1 90 ? -15.328 -1.813 6.289 1.00 92.31 90 LEU A N 1
ATOM 729 C CA . LEU A 1 90 ? -15.258 -2.801 7.369 1.00 92.31 90 LEU A CA 1
ATOM 730 C C . LEU A 1 90 ? -15.217 -2.123 8.742 1.00 92.31 90 LEU A C 1
ATOM 732 O O . LEU A 1 90 ? -15.966 -2.528 9.633 1.00 92.31 90 LEU A O 1
ATOM 736 N N . GLU A 1 91 ? -14.414 -1.068 8.889 1.00 90.75 91 GLU A N 1
ATOM 737 C CA . GLU A 1 91 ? -14.300 -0.276 10.118 1.00 90.75 91 GLU A CA 1
ATOM 738 C C . GLU A 1 91 ? -15.631 0.390 10.482 1.00 90.75 91 GLU A C 1
ATOM 740 O O . GLU A 1 91 ? -16.090 0.262 11.617 1.00 90.75 91 GLU A O 1
ATOM 745 N N . ALA A 1 92 ? -16.318 0.999 9.509 1.00 91.62 92 ALA A N 1
ATOM 746 C CA . ALA A 1 92 ? -17.638 1.603 9.706 1.00 91.62 92 ALA A CA 1
ATOM 747 C C . ALA A 1 92 ? -18.704 0.588 10.156 1.00 91.62 92 ALA A C 1
ATOM 749 O O . ALA A 1 92 ? -19.655 0.942 10.851 1.00 91.62 92 ALA A O 1
ATOM 750 N N . LYS A 1 93 ? -18.545 -0.685 9.775 1.00 90.44 93 LYS A N 1
ATOM 751 C CA . LYS A 1 93 ? -19.430 -1.792 10.170 1.00 90.44 93 LYS A CA 1
ATOM 752 C C . LYS A 1 93 ? -18.954 -2.530 11.424 1.00 90.44 93 LYS A C 1
ATOM 754 O O . LYS A 1 93 ? -19.579 -3.514 11.809 1.00 90.44 93 LYS A O 1
ATOM 759 N N . GLY A 1 94 ? -17.845 -2.106 12.035 1.00 89.69 94 GLY A N 1
ATOM 760 C CA . GLY A 1 94 ? -17.247 -2.773 13.193 1.00 89.69 94 GLY A CA 1
ATOM 761 C C . GLY A 1 94 ? -16.758 -4.200 12.913 1.00 89.69 94 GLY A C 1
ATOM 762 O O . GLY A 1 94 ? -16.619 -4.994 13.843 1.00 89.69 94 GLY A O 1
ATOM 763 N N . LYS A 1 95 ? -16.522 -4.557 11.643 1.00 89.00 95 LYS A N 1
ATOM 764 C CA . LYS A 1 95 ? -15.999 -5.873 11.249 1.00 89.00 95 LYS A CA 1
ATOM 765 C C . LYS A 1 95 ? -14.466 -5.870 11.338 1.00 89.00 95 LYS A C 1
ATOM 767 O O . LYS A 1 95 ? -13.842 -4.846 11.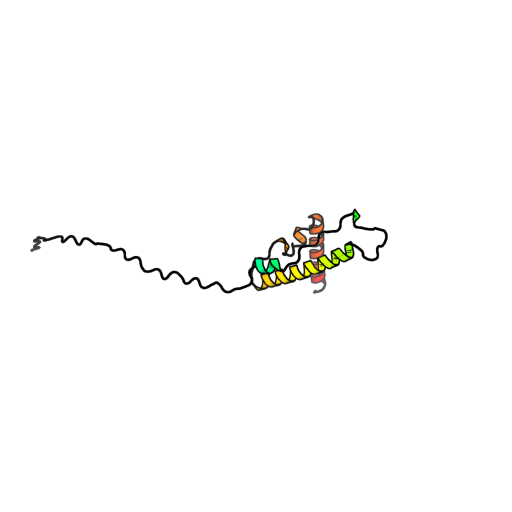065 1.00 89.00 95 LYS A O 1
ATOM 772 N N . PRO A 1 96 ? -13.826 -6.997 11.701 1.00 89.38 96 PRO A N 1
ATOM 773 C CA . PRO A 1 96 ? -12.370 -7.063 11.763 1.00 89.38 96 PRO A CA 1
ATOM 774 C C . PRO A 1 96 ? -11.747 -6.869 10.372 1.00 89.38 96 PRO A C 1
ATOM 776 O O . PRO A 1 96 ? -12.093 -7.578 9.428 1.00 89.38 96 PRO A O 1
ATOM 779 N N . VAL A 1 97 ? -10.799 -5.935 10.259 1.00 89.44 97 VAL A N 1
ATOM 780 C CA . VAL A 1 97 ? -10.044 -5.688 9.020 1.00 89.44 97 VAL A CA 1
ATOM 781 C C . VAL A 1 97 ? -8.974 -6.778 8.834 1.00 89.44 97 VAL A C 1
ATOM 783 O O . VAL A 1 97 ? -8.180 -7.007 9.758 1.00 89.44 97 VAL A O 1
ATOM 786 N N 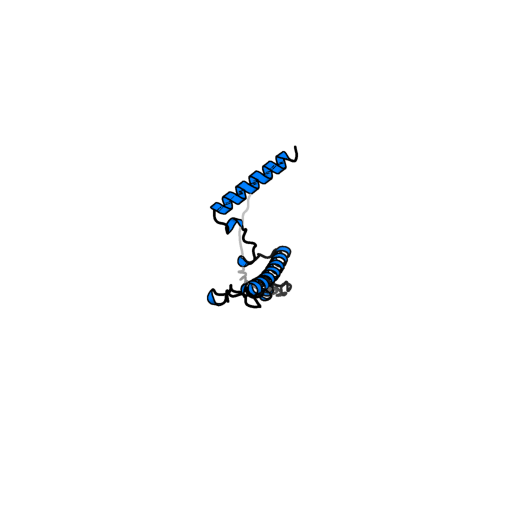. PRO A 1 98 ? -8.906 -7.443 7.662 1.00 88.19 98 PRO A N 1
ATOM 787 C CA . PRO A 1 98 ? -7.851 -8.402 7.341 1.00 88.19 98 PRO A CA 1
ATOM 788 C C . PRO A 1 98 ? -6.449 -7.799 7.477 1.00 88.19 98 PRO A C 1
ATOM 790 O O . PRO A 1 98 ? -6.224 -6.664 7.070 1.00 88.19 98 PRO A O 1
ATOM 793 N N . GLN A 1 99 ? -5.489 -8.569 8.002 1.00 84.50 99 GLN A N 1
ATOM 794 C CA . GLN A 1 99 ? -4.135 -8.078 8.315 1.00 84.50 99 GLN A CA 1
ATOM 795 C C . GLN A 1 99 ? -3.457 -7.357 7.141 1.00 84.50 99 GLN A C 1
ATOM 797 O O . GLN A 1 99 ? -2.941 -6.266 7.321 1.00 84.50 99 GLN A O 1
ATOM 802 N N . HIS A 1 100 ? -3.548 -7.908 5.931 1.00 84.31 100 HIS A N 1
ATOM 803 C CA . HIS A 1 100 ? -2.932 -7.347 4.724 1.00 84.31 100 HIS A CA 1
ATOM 804 C C . HIS A 1 100 ? -3.586 -6.050 4.200 1.00 84.31 100 HIS A C 1
ATOM 80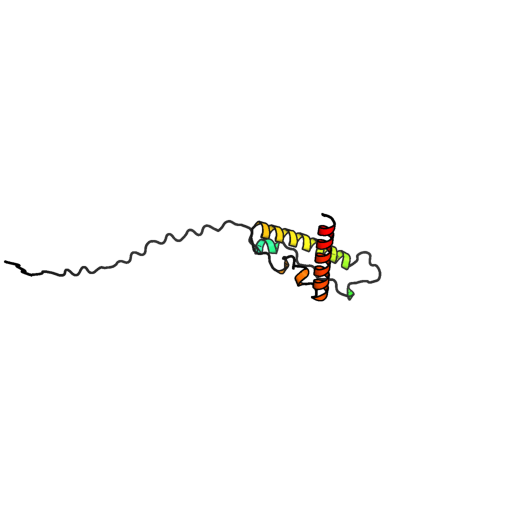6 O O . HIS A 1 100 ? -3.030 -5.421 3.303 1.00 84.31 100 HIS A O 1
ATOM 812 N N . LEU A 1 101 ? -4.761 -5.663 4.717 1.00 87.25 101 LEU A N 1
ATOM 813 C CA . LEU A 1 101 ? -5.439 -4.392 4.403 1.00 87.25 101 LEU A CA 1
ATOM 814 C C . LEU A 1 101 ? -5.320 -3.366 5.527 1.00 87.25 101 LEU A C 1
ATOM 816 O O . LEU A 1 101 ? -5.640 -2.186 5.339 1.00 87.25 101 LEU A O 1
ATOM 820 N N . ARG A 1 102 ? -4.886 -3.804 6.712 1.00 82.69 102 ARG A N 1
ATOM 821 C CA . ARG A 1 102 ? -4.598 -2.875 7.794 1.00 82.69 102 ARG A CA 1
ATOM 822 C C . ARG A 1 102 ? -3.462 -1.979 7.314 1.00 82.69 102 ARG A C 1
ATOM 824 O O . ARG A 1 102 ? -2.533 -2.474 6.676 1.00 82.69 102 ARG A O 1
ATOM 831 N N . PRO A 1 103 ? -3.519 -0.671 7.599 1.00 67.81 103 PRO A N 1
ATOM 832 C CA . PRO A 1 103 ? -2.317 0.126 7.543 1.00 67.81 103 PRO A CA 1
ATOM 833 C C . PRO A 1 103 ? -1.414 -0.487 8.608 1.00 67.81 103 PRO A C 1
ATOM 835 O O . PRO A 1 103 ? -1.611 -0.248 9.802 1.00 67.81 103 PRO A O 1
ATOM 838 N N . GLU A 1 104 ? -0.511 -1.376 8.187 1.00 58.22 104 GLU A N 1
ATOM 839 C CA . GLU A 1 104 ? 0.609 -1.799 9.013 1.00 58.22 104 GLU A CA 1
ATOM 840 C C . GLU A 1 104 ? 1.159 -0.495 9.561 1.00 58.22 104 GLU A C 1
ATOM 842 O O . GLU A 1 104 ? 1.410 0.447 8.794 1.00 58.22 104 GLU A O 1
ATOM 847 N N . SER A 1 105 ? 1.184 -0.360 10.886 1.00 56.91 105 SER A N 1
ATOM 848 C CA . SER A 1 105 ? 1.715 0.862 11.447 1.00 56.91 105 SER A CA 1
ATOM 849 C C . SER A 1 105 ? 3.133 0.915 10.897 1.00 56.91 105 SER A C 1
ATOM 851 O O . SER A 1 105 ? 3.912 -0.011 11.095 1.00 56.91 105 SER A O 1
ATOM 853 N N . LEU A 1 106 ? 3.442 1.936 10.095 1.00 58.88 106 LEU A N 1
ATOM 854 C CA . LEU A 1 106 ? 4.743 2.041 9.437 1.00 58.88 106 LEU A CA 1
ATOM 855 C C . LEU A 1 106 ? 5.868 1.872 10.476 1.00 58.88 106 LEU A C 1
ATOM 857 O O . LEU A 1 106 ? 6.924 1.341 10.181 1.00 58.88 106 LEU A O 1
ATOM 861 N N . ARG A 1 107 ? 5.583 2.215 11.738 1.00 58.62 107 ARG A N 1
ATOM 862 C CA . ARG A 1 107 ? 6.422 1.975 12.915 1.00 58.62 107 ARG A CA 1
ATOM 863 C C . ARG A 1 107 ? 6.809 0.514 13.157 1.00 58.62 107 ARG A C 1
ATOM 865 O O . ARG A 1 107 ? 7.901 0.290 13.668 1.00 58.62 107 ARG A O 1
ATOM 872 N N . ASP A 1 108 ? 5.947 -0.449 12.859 1.00 66.12 108 ASP A N 1
ATOM 873 C CA . ASP A 1 108 ? 6.183 -1.878 13.094 1.00 66.12 108 ASP A CA 1
ATOM 874 C C . ASP A 1 108 ? 6.908 -2.552 11.920 1.00 66.12 108 ASP A C 1
ATOM 876 O O . ASP A 1 108 ? 7.622 -3.529 12.127 1.00 66.12 108 ASP A O 1
ATOM 880 N N . SER A 1 109 ? 6.806 -1.985 10.712 1.00 67.44 109 SER A N 1
ATOM 881 C CA . SER A 1 109 ? 7.558 -2.423 9.525 1.00 67.44 109 SER A CA 1
ATOM 882 C C . SER A 1 109 ? 8.892 -1.695 9.319 1.00 67.44 109 SER A C 1
ATOM 884 O O . SER A 1 109 ? 9.675 -2.070 8.448 1.00 67.44 109 SER A O 1
ATOM 886 N N . VAL A 1 110 ? 9.140 -0.616 10.063 1.00 84.38 110 VAL A N 1
ATOM 887 C CA . VAL A 1 110 ? 10.362 0.186 9.974 1.00 84.38 110 VAL A CA 1
ATOM 888 C C . VAL A 1 110 ? 11.435 -0.396 10.899 1.00 84.38 110 VAL A C 1
ATOM 890 O O . VAL A 1 110 ? 11.157 -0.749 12.044 1.00 84.38 110 VAL A O 1
ATOM 893 N N . ASP A 1 111 ? 12.669 -0.488 10.394 1.00 86.50 111 ASP A N 1
ATOM 894 C CA . ASP A 1 111 ? 13.833 -0.985 11.140 1.00 86.50 111 ASP A CA 1
ATOM 895 C C . ASP A 1 111 ? 13.986 -0.271 12.502 1.00 86.50 111 ASP A C 1
ATOM 897 O O . ASP A 1 111 ? 13.733 0.939 12.575 1.00 86.50 111 ASP A O 1
ATOM 901 N N . PRO A 1 1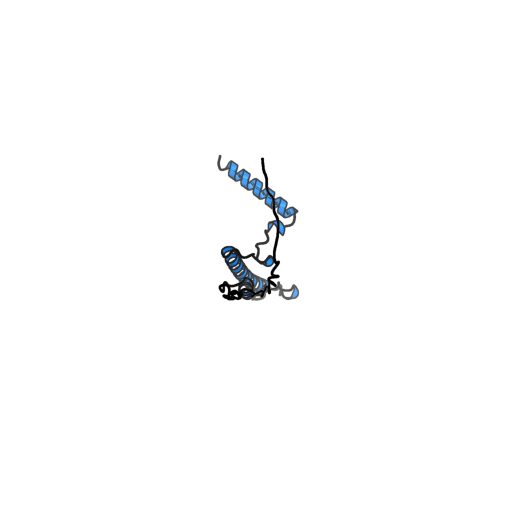12 ? 14.432 -0.957 13.577 1.00 90.12 112 PRO A N 1
ATOM 902 C CA . PRO A 1 112 ? 14.628 -0.342 14.890 1.00 90.12 112 PRO A CA 1
ATOM 903 C C . PRO A 1 112 ? 15.418 0.976 14.871 1.00 90.12 112 PRO A C 1
ATOM 905 O O . PRO A 1 112 ? 15.113 1.874 15.656 1.00 90.12 112 PRO A O 1
ATOM 908 N N . SER A 1 113 ? 16.378 1.132 13.954 1.00 90.69 113 SER A N 1
ATOM 909 C CA . SER A 1 113 ? 17.151 2.369 13.787 1.00 90.69 113 SER A CA 1
ATOM 910 C C . SER A 1 113 ? 16.265 3.509 13.290 1.00 90.69 113 SER A C 1
ATOM 912 O O . SER A 1 113 ? 16.209 4.580 13.888 1.00 90.69 113 SER A O 1
ATOM 914 N N . MET A 1 114 ? 15.512 3.262 12.221 1.00 89.12 114 MET A N 1
ATOM 915 C CA . MET A 1 114 ? 14.588 4.234 11.637 1.00 89.12 114 MET A CA 1
ATOM 916 C C . MET A 1 114 ? 13.426 4.561 12.588 1.00 89.12 114 MET A C 1
ATOM 918 O O . MET A 1 114 ? 12.962 5.699 12.629 1.00 89.12 114 MET A O 1
ATOM 922 N N . ARG A 1 115 ? 13.003 3.606 13.425 1.00 88.81 115 ARG A N 1
ATOM 923 C CA . ARG A 1 115 ? 12.009 3.835 14.484 1.00 88.81 115 ARG A CA 1
ATOM 924 C C . ARG A 1 115 ? 12.530 4.794 15.556 1.00 88.81 115 ARG A C 1
ATOM 926 O O . ARG A 1 115 ? 11.800 5.702 15.946 1.00 88.81 115 ARG A O 1
ATOM 933 N N . ALA A 1 116 ? 13.788 4.640 15.972 1.00 91.69 116 ALA A N 1
ATOM 934 C CA . ALA A 1 116 ? 14.426 5.546 16.927 1.00 91.69 116 ALA A CA 1
ATOM 935 C C . ALA A 1 116 ? 14.510 6.986 16.391 1.00 91.69 116 ALA A C 1
ATOM 937 O O . ALA A 1 116 ? 14.219 7.928 17.128 1.00 91.69 116 ALA A O 1
ATOM 938 N N . PHE A 1 117 ? 14.830 7.162 15.103 1.00 93.56 117 PHE A N 1
ATOM 939 C CA . PHE A 1 117 ? 14.831 8.488 14.472 1.00 93.56 117 PHE A CA 1
ATOM 940 C C . PHE A 1 117 ? 13.443 9.141 14.500 1.00 93.56 117 PHE A C 1
ATOM 942 O O . PHE A 1 117 ? 13.310 10.268 14.967 1.00 93.56 117 PHE A O 1
ATOM 949 N N . LEU A 1 118 ? 12.398 8.417 14.087 1.00 88.50 118 LEU A N 1
ATOM 950 C CA . LEU A 1 118 ? 11.024 8.936 14.084 1.00 88.50 118 LEU A CA 1
ATOM 951 C C . LEU A 1 118 ? 10.506 9.289 15.490 1.00 88.50 118 LEU A C 1
ATOM 953 O O . LEU A 1 118 ? 9.663 10.177 15.635 1.00 88.50 118 LEU A O 1
ATOM 957 N N . ASP A 1 119 ? 10.960 8.581 16.527 1.00 91.56 119 ASP A N 1
ATOM 958 C CA . ASP A 1 119 ? 10.614 8.896 17.916 1.00 91.56 119 ASP A CA 1
ATOM 959 C C . ASP A 1 119 ? 11.324 10.173 18.396 1.00 91.56 119 ASP A C 1
ATOM 961 O O . ASP A 1 119 ? 10.670 11.040 18.979 1.00 91.56 119 ASP A O 1
ATOM 965 N N . MET A 1 120 ? 12.607 10.352 18.061 1.00 94.19 120 MET A N 1
ATOM 966 C CA . MET A 1 120 ? 13.349 11.585 18.355 1.00 94.19 120 MET A CA 1
ATOM 967 C C . MET A 1 120 ? 12.768 12.802 17.617 1.00 94.19 120 MET A C 1
ATOM 969 O O . MET A 1 120 ? 12.630 13.874 18.204 1.00 94.19 120 MET A O 1
ATOM 973 N N . GLU A 1 121 ? 12.381 12.653 16.346 1.00 93.44 121 GLU A N 1
ATOM 974 C CA . GLU A 1 121 ? 11.727 13.721 15.576 1.00 93.44 121 GLU A CA 1
ATOM 975 C C . GLU A 1 121 ? 10.402 14.151 16.207 1.00 93.44 121 GLU A C 1
ATOM 977 O O . GLU A 1 121 ? 10.115 15.345 16.309 1.00 93.44 121 GLU A O 1
ATOM 982 N N . ARG A 1 122 ? 9.599 13.190 16.680 1.00 92.81 122 ARG A N 1
ATOM 983 C CA . ARG A 1 122 ? 8.333 13.482 17.356 1.00 92.81 122 ARG A CA 1
ATOM 984 C C . ARG A 1 122 ? 8.546 14.226 18.672 1.00 92.81 122 ARG A C 1
ATOM 986 O O . ARG A 1 122 ? 7.781 15.142 18.960 1.00 92.81 122 ARG A O 1
ATOM 993 N N . GLU A 1 123 ? 9.557 13.839 19.447 1.00 95.19 123 GLU A N 1
ATOM 994 C CA . GLU A 1 123 ? 9.910 14.505 20.705 1.00 95.19 123 GLU A CA 1
ATOM 995 C C . GLU A 1 123 ? 10.410 15.936 20.465 1.00 95.19 123 GLU A C 1
ATOM 997 O O . GLU A 1 123 ? 9.982 16.870 21.142 1.00 95.19 123 GLU A O 1
ATOM 1002 N N . MET A 1 124 ? 11.268 16.146 19.463 1.00 92.81 124 MET A N 1
ATOM 1003 C CA . MET A 1 124 ? 11.692 17.499 19.090 1.00 92.81 124 MET A CA 1
ATOM 1004 C C . MET A 1 124 ? 10.500 18.346 18.634 1.00 92.81 124 MET A C 1
ATOM 1006 O O . MET A 1 124 ? 10.364 19.490 19.058 1.00 92.81 124 MET A O 1
ATOM 1010 N N . ALA A 1 125 ? 9.597 17.776 17.834 1.00 93.56 125 ALA A N 1
ATOM 1011 C CA . ALA A 1 125 ? 8.414 18.479 17.355 1.00 93.56 125 ALA A CA 1
ATOM 1012 C C . ALA A 1 125 ? 7.425 18.843 18.476 1.00 93.56 125 ALA A C 1
ATOM 1014 O O . ALA A 1 125 ? 6.768 19.877 18.373 1.00 93.56 125 ALA A O 1
ATOM 1015 N N . SER A 1 126 ? 7.293 18.030 19.533 1.00 88.94 126 SER A N 1
ATOM 1016 C CA . SER A 1 126 ? 6.461 18.403 20.686 1.00 88.94 126 SER A CA 1
ATOM 1017 C C . SER A 1 126 ? 7.095 19.540 21.477 1.00 88.94 126 SER A C 1
ATOM 1019 O O . SER A 1 126 ? 6.415 20.515 21.764 1.00 88.94 126 SER A O 1
ATOM 1021 N N . ARG A 1 127 ? 8.409 19.471 21.726 1.00 91.75 127 ARG A N 1
ATOM 1022 C CA . ARG A 1 127 ? 9.141 20.522 22.447 1.00 91.75 127 ARG A CA 1
ATOM 1023 C C . ARG A 1 127 ? 9.077 21.874 21.735 1.00 91.75 127 ARG A C 1
ATOM 1025 O O . ARG A 1 127 ? 8.857 22.880 22.390 1.00 91.75 127 ARG A O 1
ATOM 1032 N N . ILE A 1 128 ? 9.194 21.888 20.405 1.00 90.88 128 ILE A N 1
ATOM 1033 C CA . ILE A 1 128 ? 9.050 23.111 19.597 1.00 90.88 128 ILE A CA 1
ATOM 1034 C C . ILE A 1 128 ? 7.636 23.695 19.723 1.00 90.88 128 ILE A C 1
ATOM 1036 O O . ILE A 1 128 ? 7.482 24.905 19.833 1.00 90.88 128 ILE A O 1
ATOM 1040 N N . LYS A 1 129 ? 6.595 22.852 19.729 1.00 85.56 129 LYS A N 1
ATOM 1041 C CA . LYS A 1 129 ? 5.207 23.315 19.910 1.00 85.56 129 LYS A CA 1
ATOM 1042 C C . LYS A 1 129 ? 4.953 23.878 21.302 1.00 85.56 129 LYS A C 1
ATOM 1044 O O . LYS A 1 129 ? 4.178 24.818 21.431 1.00 85.56 129 LYS A O 1
ATOM 1049 N N . ASP A 1 130 ? 5.578 23.294 22.318 1.00 87.75 130 ASP A N 1
ATOM 1050 C CA . ASP A 1 130 ? 5.486 23.785 23.690 1.00 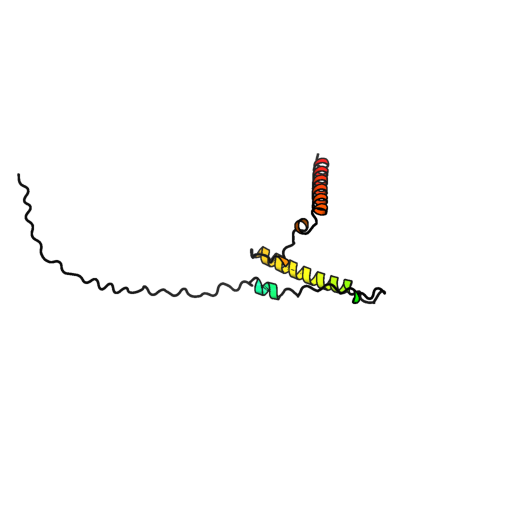87.75 130 ASP A CA 1
ATOM 1051 C C . ASP A 1 130 ? 6.210 25.137 23.829 1.00 87.75 130 ASP A C 1
ATOM 1053 O O . ASP A 1 130 ? 5.685 26.033 24.478 1.00 87.75 130 ASP A O 1
ATOM 1057 N N . GLU A 1 131 ? 7.358 25.310 23.158 1.00 82.06 131 GLU A N 1
ATOM 1058 C CA . GLU A 1 131 ? 8.100 26.581 23.074 1.00 82.06 131 GLU A CA 1
ATOM 1059 C C . GLU A 1 131 ? 7.362 27.667 22.265 1.00 82.06 131 GLU A C 1
ATOM 1061 O O . GLU A 1 131 ? 7.546 28.849 22.530 1.00 82.06 131 GLU A O 1
ATOM 1066 N N . GLU A 1 132 ? 6.542 27.300 21.274 1.00 84.25 132 GLU A N 1
ATOM 1067 C CA . GLU A 1 132 ? 5.760 28.248 20.456 1.00 84.25 132 GLU A CA 1
ATOM 1068 C C . GLU A 1 132 ? 4.467 28.722 21.148 1.00 84.25 132 GLU A C 1
ATOM 1070 O O . GLU A 1 132 ? 3.898 29.746 20.768 1.00 84.25 132 GLU A O 1
ATOM 1075 N N . ASN A 1 133 ? 3.981 27.981 22.146 1.00 76.12 133 ASN A N 1
ATOM 1076 C CA . ASN A 1 133 ? 2.703 28.235 22.817 1.00 76.12 133 ASN A CA 1
ATOM 1077 C C . ASN A 1 133 ? 2.848 28.902 24.207 1.00 76.12 133 ASN A C 1
ATOM 1079 O O . ASN A 1 133 ? 1.844 29.021 24.916 1.00 76.12 133 ASN A O 1
ATOM 1083 N N . ASP A 1 134 ? 4.065 29.316 24.580 1.00 60.44 134 ASP A N 1
ATOM 1084 C CA . ASP A 1 134 ? 4.423 30.106 25.778 1.00 60.44 134 ASP A CA 1
ATOM 1085 C C . ASP A 1 134 ? 4.764 31.560 25.388 1.00 60.44 134 ASP A C 1
ATOM 1087 O O . ASP A 1 134 ? 4.261 32.497 26.054 1.00 60.44 134 ASP A O 1
#

InterPro domains:
  IPR019180 Oxidoreductase-like, N-terminal [PF09791] (46-86)
  IPR039251 Oxidoreductase-like domain-containing protein 1 [PTHR21193] (45-125)

pLDDT: mean 79.99, std 15.49, range [42.84, 96.56]

Secondary structure (DSSP, 8-state):
------------------------------------PPPHHHHHTTSPPPPPPPPTTT--SS--SS-HHHHHHHHHHHHHHHHHHHHHHHHHTTPPPPGGGS---HHHHS-HHHHHHHHHHHHHHHHHHHHH--

Sequence (134 aa):
MSLIRLAWRPATVAATASFFRHRPRQLHSSHWPESKEPDIDTMMRTLPPKPEPPGRDDCCMSGCEYCVWDLYDEDMREYQQHATAIREALEAKGKPVPQHLRPESLRDSVDPSMRAFLDMEREMASRIKDEEND

Organism: NCBI:txid2650707

Foldseek 3Di:
DDDDDDDDDDDDPPPPPPPPVPPPPPPPPPPDPDPPDPDLVNLVVPQDPQDDQDDPVQQPVPDPPDGSVVVNVVSNVSNLVSLQVSQVVCVVVVHDRDPVSPPPPVLVVDDPVVNVVVVVVVVVVVVVVVVVVD

Radius of gyration: 37.21 Å; chains: 1; bounding box: 71×80×106 Å